Protein AF-A0A7W0YJ36-F1 (afdb_monomer_lite)

Radius of gyration: 14.84 Å; chains: 1; bounding box: 50×26×38 Å

Secondary structure (DSSP, 8-state):
--GGG---EEEEEEEE-TT-SSPEEEEEEESSSSEEEEEE-HHHHHHTTS-SEEEEEE-S--EEESGGG-EEEEEEEETTTTEEEEEEEETTEEEEEEEESS-TT-EEEEEEEE--HHHHHHHS----

Structure (mmCIF, N/CA/C/O backbone):
data_AF-A0A7W0YJ36-F1
#
_entry.id   AF-A0A7W0YJ36-F1
#
loop_
_atom_site.group_PDB
_atom_site.id
_atom_site.type_symbol
_atom_site.label_atom_id
_atom_site.label_alt_id
_atom_site.label_comp_id
_atom_site.label_asym_id
_atom_site.label_entity_id
_atom_site.label_seq_id
_atom_site.pdbx_PDB_ins_code
_atom_site.Cartn_x
_atom_site.Cartn_y
_atom_site.Cartn_z
_atom_site.occupancy
_atom_site.B_iso_or_equiv
_atom_site.auth_seq_id
_atom_site.auth_comp_id
_atom_site.auth_asym_id
_atom_site.auth_atom_id
_atom_site.pdbx_PDB_model_num
ATOM 1 N N . MET A 1 1 ? 17.251 -3.869 -17.511 1.00 43.81 1 MET A N 1
ATOM 2 C CA . MET A 1 1 ? 15.786 -3.988 -17.342 1.00 43.81 1 MET A CA 1
ATOM 3 C C . MET A 1 1 ? 15.370 -2.754 -16.562 1.00 43.81 1 MET A C 1
ATOM 5 O O . MET A 1 1 ? 16.107 -2.401 -15.654 1.00 43.81 1 MET A O 1
ATOM 9 N N . ASP A 1 2 ? 14.326 -2.032 -16.960 1.00 54.72 2 ASP A N 1
ATOM 10 C CA . ASP A 1 2 ? 13.964 -0.779 -16.287 1.00 54.72 2 ASP A CA 1
ATOM 11 C C . ASP A 1 2 ? 13.427 -1.096 -14.878 1.00 54.72 2 ASP A C 1
ATOM 13 O O . ASP A 1 2 ? 12.303 -1.569 -14.719 1.00 54.72 2 ASP A O 1
ATOM 17 N N . HIS A 1 3 ? 14.277 -0.942 -13.856 1.00 61.09 3 HIS A N 1
ATOM 18 C CA . HIS A 1 3 ? 13.966 -1.253 -12.452 1.00 61.09 3 HIS A CA 1
ATOM 19 C C . HIS A 1 3 ? 12.911 -0.307 -11.855 1.00 61.09 3 HIS A C 1
ATOM 21 O O . HIS A 1 3 ? 12.485 -0.496 -10.717 1.00 61.09 3 HIS A O 1
ATOM 27 N N . ALA A 1 4 ? 12.481 0.690 -12.633 1.00 65.25 4 ALA A N 1
ATOM 28 C CA . ALA A 1 4 ? 11.457 1.662 -12.299 1.00 65.25 4 ALA A CA 1
ATOM 29 C C . ALA A 1 4 ? 10.145 1.044 -11.786 1.00 65.25 4 ALA A C 1
ATOM 31 O O . ALA A 1 4 ? 9.497 1.645 -10.936 1.00 65.25 4 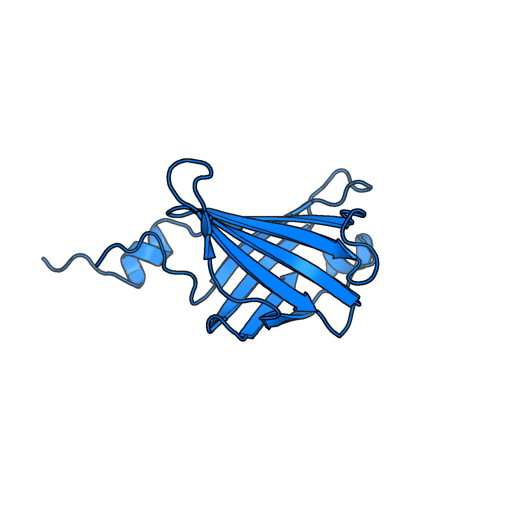ALA A O 1
ATOM 32 N N . TRP A 1 5 ? 9.778 -0.155 -12.252 1.00 74.06 5 TRP A N 1
ATOM 33 C CA . TRP A 1 5 ? 8.484 -0.800 -11.974 1.00 74.06 5 TRP A CA 1
ATOM 34 C C . TRP A 1 5 ? 8.565 -1.993 -11.014 1.00 74.06 5 TRP A C 1
ATOM 36 O O . TRP A 1 5 ? 7.679 -2.846 -10.972 1.00 74.06 5 TRP A O 1
ATOM 46 N N . ASP A 1 6 ? 9.648 -2.088 -10.246 1.00 82.94 6 ASP A N 1
ATOM 47 C CA . ASP A 1 6 ? 9.852 -3.181 -9.302 1.00 82.94 6 ASP A CA 1
ATOM 48 C C . ASP A 1 6 ? 8.995 -3.022 -8.040 1.00 82.94 6 ASP A C 1
ATOM 50 O O . ASP A 1 6 ? 9.442 -2.472 -7.036 1.00 82.94 6 ASP A O 1
ATOM 54 N N . VAL A 1 7 ? 7.763 -3.530 -8.070 1.00 87.12 7 VAL A N 1
ATOM 55 C CA . VAL A 1 7 ? 6.858 -3.494 -6.910 1.00 87.12 7 VAL A CA 1
ATOM 56 C C . VAL A 1 7 ? 7.204 -4.549 -5.848 1.00 87.12 7 VAL A C 1
ATOM 58 O O . VAL A 1 7 ? 6.970 -4.336 -4.661 1.00 87.12 7 VAL A O 1
ATOM 61 N N . LEU A 1 8 ? 7.819 -5.674 -6.229 1.00 90.00 8 LEU A N 1
ATOM 62 C CA . LEU A 1 8 ? 7.947 -6.862 -5.373 1.00 90.00 8 LEU A CA 1
ATOM 63 C C . LEU A 1 8 ? 8.918 -6.662 -4.210 1.00 90.00 8 LEU A C 1
ATOM 65 O O . LEU A 1 8 ? 10.030 -6.171 -4.407 1.00 90.00 8 LEU A O 1
ATOM 69 N N . GLY A 1 9 ? 8.538 -7.100 -3.012 1.00 88.94 9 GLY A N 1
ATOM 70 C CA . GLY A 1 9 ? 9.309 -6.994 -1.773 1.00 88.94 9 GLY A CA 1
ATOM 71 C C . GLY A 1 9 ? 8.854 -5.857 -0.854 1.00 88.94 9 GLY A C 1
ATOM 72 O O . GLY A 1 9 ? 7.772 -5.297 -1.016 1.00 88.94 9 GLY A O 1
ATOM 73 N N . GLU A 1 10 ? 9.708 -5.507 0.106 1.00 91.56 10 GLU A N 1
ATOM 74 C CA . GLU A 1 10 ? 9.401 -4.538 1.164 1.00 91.56 10 GLU A CA 1
ATOM 75 C C . GLU A 1 10 ? 9.488 -3.083 0.691 1.00 91.56 10 GLU A C 1
ATOM 77 O O . GLU A 1 10 ? 10.437 -2.710 0.001 1.00 91.56 10 GLU A O 1
ATOM 82 N N . TRP A 1 11 ? 8.537 -2.261 1.114 1.00 92.75 11 TRP A N 1
ATOM 83 C CA . TRP A 1 11 ? 8.562 -0.805 1.034 1.00 92.75 11 TRP A CA 1
ATOM 84 C C . TRP A 1 11 ? 8.311 -0.235 2.423 1.00 92.75 11 TRP A C 1
ATOM 86 O O . TRP A 1 11 ? 7.394 -0.690 3.098 1.00 92.75 11 TRP A O 1
ATOM 96 N N . GLN A 1 12 ? 9.081 0.765 2.834 1.00 92.50 12 GLN A N 1
ATOM 97 C CA . GLN A 1 12 ? 8.812 1.505 4.068 1.00 92.50 12 GLN A CA 1
ATOM 98 C C . GLN A 1 12 ? 7.663 2.469 3.812 1.00 92.50 12 GLN A C 1
ATOM 100 O O . GLN A 1 12 ? 7.672 3.121 2.771 1.00 92.50 12 GLN A O 1
ATOM 105 N N . THR A 1 13 ? 6.685 2.548 4.710 1.00 91.94 13 THR A N 1
ATOM 106 C CA . THR A 1 13 ? 5.509 3.398 4.526 1.00 91.94 13 THR A CA 1
ATOM 107 C C . THR A 1 13 ? 5.270 4.331 5.700 1.00 91.94 13 THR A C 1
ATOM 109 O O . THR A 1 13 ? 5.470 3.959 6.852 1.00 91.94 13 THR A O 1
ATOM 112 N N . GLU A 1 14 ? 4.783 5.522 5.379 1.00 92.38 14 GLU A N 1
ATOM 113 C CA . GLU A 1 14 ? 4.203 6.481 6.318 1.00 92.38 14 GLU A CA 1
ATOM 114 C C . GLU A 1 14 ? 2.713 6.588 5.982 1.00 92.38 14 GLU A C 1
ATOM 116 O O . GLU A 1 14 ? 2.366 6.890 4.837 1.00 92.38 14 GLU A O 1
ATOM 121 N N . PHE A 1 15 ? 1.847 6.244 6.935 1.00 89.69 15 PHE A N 1
ATOM 122 C CA . PHE A 1 15 ? 0.391 6.222 6.809 1.00 89.69 15 PHE A CA 1
ATOM 123 C C . PHE A 1 15 ? -0.182 7.468 7.485 1.00 89.69 15 PHE A C 1
ATOM 125 O O . PHE A 1 15 ? -0.183 7.589 8.704 1.00 89.69 15 PHE A O 1
ATOM 132 N N . GLU A 1 16 ? -0.636 8.422 6.691 1.00 89.44 16 GLU A N 1
ATOM 133 C CA . GLU A 1 16 ? -1.217 9.673 7.156 1.00 89.44 16 GLU A CA 1
ATOM 134 C C . GLU A 1 16 ? -2.718 9.481 7.399 1.00 89.44 16 GLU A C 1
ATOM 136 O O . GLU A 1 16 ? -3.458 9.080 6.488 1.00 89.44 16 GLU A O 1
ATOM 141 N N . LEU A 1 17 ? -3.164 9.789 8.620 1.00 83.44 17 LEU A N 1
ATOM 142 C CA . LEU A 1 17 ? -4.577 9.848 8.973 1.00 83.44 17 LEU A CA 1
ATOM 143 C C . LEU A 1 17 ? -5.021 11.318 9.024 1.00 83.44 17 LEU A C 1
ATOM 145 O O . LEU A 1 17 ? -4.296 12.144 9.574 1.00 83.44 17 LEU A O 1
ATOM 149 N N . PRO A 1 18 ? -6.215 11.666 8.515 1.00 75.25 18 PRO A N 1
ATOM 150 C CA . PRO A 1 18 ? -6.725 13.037 8.588 1.00 75.25 18 PRO A CA 1
ATOM 151 C C . PRO A 1 18 ? -6.893 13.570 10.020 1.00 75.25 18 PRO A C 1
ATOM 153 O O . PRO A 1 18 ? -6.851 14.779 10.233 1.00 75.25 18 PRO A O 1
ATOM 156 N N . GLU A 1 19 ? -7.113 12.679 10.990 1.00 70.50 19 GLU A N 1
ATOM 157 C CA . GLU A 1 19 ? -7.430 13.031 12.379 1.00 70.50 19 GLU A CA 1
ATOM 158 C C . GLU A 1 19 ? -6.206 13.081 13.313 1.00 70.50 19 GLU A C 1
ATOM 160 O O . GLU A 1 19 ? -6.335 13.552 14.444 1.00 70.50 19 GLU A O 1
ATOM 165 N N . THR A 1 20 ? -5.027 12.618 12.875 1.00 74.44 20 THR A N 1
ATOM 166 C CA . THR A 1 20 ? -3.802 12.592 13.697 1.00 74.44 20 THR A CA 1
ATOM 167 C C . THR A 1 20 ? -2.747 13.553 13.156 1.00 74.44 20 THR A C 1
ATOM 169 O O . THR A 1 20 ? -2.613 13.737 11.950 1.00 74.44 20 THR A O 1
ATOM 172 N N . GLU A 1 21 ? -1.982 14.185 14.053 1.00 75.62 21 GLU A N 1
ATOM 173 C CA . GLU A 1 21 ? -0.885 15.081 13.647 1.00 75.62 21 GLU A CA 1
ATOM 174 C C . GLU A 1 21 ? 0.335 14.304 13.125 1.00 75.62 21 GLU A C 1
ATOM 176 O O . GLU A 1 21 ? 1.025 14.786 12.227 1.00 75.62 21 GLU A O 1
ATOM 181 N N . ASP A 1 22 ? 0.568 13.096 13.648 1.00 86.75 22 ASP A N 1
ATOM 182 C CA . ASP A 1 22 ? 1.698 12.244 13.278 1.00 86.75 22 ASP A CA 1
ATOM 183 C C . ASP A 1 22 ? 1.252 11.073 12.377 1.00 86.75 22 ASP A C 1
ATOM 185 O O . ASP A 1 22 ? 0.193 10.476 12.625 1.00 86.75 22 ASP A O 1
ATOM 189 N N . PRO A 1 23 ? 2.041 10.717 11.343 1.00 90.06 23 PRO A N 1
ATOM 190 C CA . PRO A 1 23 ? 1.790 9.536 10.528 1.00 90.06 23 PRO A CA 1
ATOM 191 C C . PRO A 1 23 ? 2.123 8.252 11.296 1.00 90.06 23 PRO A C 1
ATOM 193 O O . PRO A 1 23 ? 3.051 8.211 12.102 1.00 90.06 23 PRO A O 1
ATOM 196 N N . VAL A 1 24 ? 1.404 7.177 10.980 1.00 92.44 24 VAL A N 1
ATOM 197 C CA . VAL A 1 24 ? 1.699 5.825 11.460 1.00 92.44 24 VAL A CA 1
ATOM 198 C C . VAL A 1 24 ? 2.739 5.190 10.544 1.00 92.44 24 VAL A C 1
ATOM 200 O O . VAL A 1 24 ? 2.524 5.018 9.342 1.00 92.44 24 VAL A O 1
ATOM 203 N N . HIS A 1 25 ? 3.878 4.817 11.101 1.00 94.81 25 HIS A N 1
ATOM 204 C CA . HIS A 1 25 ? 4.976 4.207 10.373 1.00 94.81 25 HIS A CA 1
ATOM 205 C C . HIS A 1 25 ? 4.735 2.718 10.171 1.00 94.81 25 HIS A C 1
ATOM 207 O O . HIS A 1 25 ? 4.070 2.036 10.951 1.00 94.81 25 HIS A O 1
ATOM 213 N N . GLY A 1 26 ? 5.326 2.181 9.115 1.00 94.50 26 GLY A N 1
ATOM 214 C CA . GLY A 1 26 ? 5.257 0.762 8.847 1.00 94.50 26 GLY A CA 1
ATOM 215 C C . GLY A 1 26 ? 5.958 0.375 7.567 1.00 94.50 26 GLY A C 1
ATOM 216 O O . GLY A 1 26 ? 6.874 1.035 7.076 1.00 94.50 26 GLY A O 1
ATOM 217 N N . LYS A 1 27 ? 5.487 -0.720 6.992 1.00 94.62 27 LYS A N 1
ATOM 218 C CA . LYS A 1 27 ? 5.927 -1.224 5.705 1.00 94.62 27 LYS A CA 1
ATOM 219 C C . LYS A 1 27 ? 4.802 -1.916 4.957 1.00 94.62 27 LYS A C 1
ATOM 221 O O . LYS A 1 27 ? 3.906 -2.494 5.558 1.00 94.62 27 LYS A O 1
ATOM 226 N N . VAL A 1 28 ? 4.893 -1.922 3.635 1.00 94.56 28 VAL A N 1
ATOM 227 C CA . VAL A 1 28 ? 4.083 -2.788 2.777 1.00 94.56 28 VAL A CA 1
ATOM 228 C C . VAL A 1 28 ? 4.988 -3.803 2.089 1.00 94.56 28 VAL A C 1
ATOM 230 O O . VAL A 1 28 ? 6.039 -3.468 1.540 1.00 94.56 28 VAL A O 1
ATOM 233 N N . MET A 1 29 ? 4.604 -5.071 2.152 1.00 94.75 29 MET A N 1
ATOM 234 C CA . MET A 1 29 ? 5.327 -6.186 1.556 1.00 94.75 29 MET A CA 1
ATOM 235 C C . MET A 1 29 ? 4.517 -6.752 0.398 1.00 94.75 29 MET A C 1
ATOM 237 O O . MET A 1 29 ? 3.496 -7.390 0.627 1.00 94.75 29 MET A O 1
ATOM 241 N N . PHE A 1 30 ? 4.998 -6.592 -0.833 1.00 94.00 30 PHE A N 1
ATOM 242 C CA . PHE A 1 30 ? 4.397 -7.236 -2.003 1.00 94.00 30 PHE A CA 1
ATOM 243 C C . PHE A 1 30 ? 5.058 -8.590 -2.248 1.00 94.00 30 PHE A C 1
ATOM 245 O O . PHE A 1 30 ? 6.211 -8.651 -2.683 1.00 94.00 30 PHE A O 1
ATOM 252 N N . ARG A 1 31 ? 4.338 -9.685 -1.994 1.00 91.88 31 ARG A N 1
ATOM 253 C CA . ARG A 1 31 ? 4.803 -11.041 -2.342 1.00 91.88 31 ARG A CA 1
ATOM 254 C C . ARG A 1 31 ? 4.614 -11.311 -3.830 1.00 91.88 31 ARG A C 1
ATOM 256 O O . ARG A 1 31 ? 5.425 -11.986 -4.458 1.00 91.88 31 ARG A O 1
ATOM 263 N N . SER A 1 32 ? 3.551 -10.747 -4.391 1.00 90.12 32 SER A N 1
ATOM 264 C CA . SER A 1 32 ? 3.237 -10.745 -5.815 1.00 90.12 32 SER A CA 1
ATOM 265 C C . SER A 1 32 ? 2.440 -9.483 -6.159 1.00 90.12 32 SER A C 1
ATOM 267 O O . SER A 1 32 ? 2.132 -8.676 -5.287 1.00 90.12 32 SER A O 1
ATOM 269 N N . TRP A 1 33 ? 2.060 -9.318 -7.426 1.00 86.00 33 TRP A N 1
ATOM 270 C CA . TRP A 1 33 ? 1.096 -8.282 -7.816 1.00 86.00 33 TRP A CA 1
ATOM 271 C C . TRP A 1 33 ? -0.311 -8.534 -7.258 1.00 86.00 33 TRP A C 1
ATOM 273 O O . TRP A 1 33 ? -1.122 -7.619 -7.234 1.00 86.00 33 TRP A O 1
ATOM 283 N N . THR A 1 34 ? -0.617 -9.768 -6.844 1.00 88.81 34 THR A N 1
ATOM 284 C CA . THR A 1 34 ? -1.939 -10.172 -6.341 1.00 88.81 34 THR A CA 1
ATOM 285 C C . THR A 1 34 ? -2.037 -10.242 -4.824 1.00 88.81 34 THR A C 1
ATOM 287 O O . THR A 1 34 ? -3.148 -10.301 -4.317 1.00 88.81 34 THR A O 1
ATOM 290 N N . ASP A 1 35 ? -0.902 -10.267 -4.128 1.00 91.50 35 ASP A N 1
ATOM 291 C CA . ASP A 1 35 ? -0.809 -10.528 -2.690 1.00 91.50 35 ASP A CA 1
ATOM 292 C C . ASP A 1 35 ? 0.230 -9.595 -2.071 1.00 91.50 35 ASP A C 1
ATOM 294 O O . ASP A 1 35 ? 1.419 -9.619 -2.433 1.00 91.50 35 ASP A O 1
ATOM 298 N N . ALA A 1 36 ? -0.248 -8.785 -1.136 1.00 95.44 36 ALA A N 1
ATOM 299 C CA . ALA A 1 36 ? 0.562 -7.911 -0.322 1.00 95.44 36 ALA A CA 1
ATOM 300 C C . ALA A 1 36 ? 0.097 -7.924 1.138 1.00 95.44 36 ALA A C 1
ATOM 302 O O . ALA A 1 36 ? -0.979 -8.400 1.485 1.00 95.44 36 ALA A O 1
ATOM 303 N N . GLU A 1 37 ? 0.926 -7.383 2.016 1.00 96.19 37 GLU A N 1
ATOM 304 C CA . GLU A 1 37 ? 0.568 -7.170 3.412 1.00 96.19 37 GLU A CA 1
ATOM 305 C C . GLU A 1 37 ? 1.079 -5.807 3.859 1.00 96.19 37 GLU A C 1
ATOM 307 O O . GLU A 1 37 ? 2.259 -5.494 3.680 1.00 96.19 37 GLU A O 1
ATOM 312 N N . LEU A 1 38 ? 0.193 -5.007 4.442 1.00 95.50 38 LEU A N 1
ATOM 313 C CA . LEU A 1 38 ? 0.548 -3.789 5.154 1.00 95.50 38 LEU A CA 1
ATOM 314 C C . LEU A 1 38 ? 0.818 -4.147 6.619 1.00 95.50 38 LEU A C 1
ATOM 316 O O . LEU A 1 38 ? -0.013 -4.769 7.273 1.00 95.50 38 LEU A O 1
ATOM 320 N N . GLN A 1 39 ? 1.981 -3.755 7.124 1.00 96.25 39 GLN A N 1
ATOM 321 C CA . GLN A 1 39 ? 2.409 -3.958 8.503 1.00 96.25 39 GLN A CA 1
ATOM 322 C C . GLN A 1 39 ? 2.779 -2.607 9.103 1.00 96.25 39 GLN A C 1
ATOM 324 O O . GLN A 1 39 ? 3.779 -2.012 8.710 1.00 96.25 39 GLN A O 1
ATOM 329 N N . LEU A 1 40 ? 1.978 -2.126 10.039 1.00 95.00 40 LEU A N 1
ATOM 330 C CA . LEU A 1 40 ? 2.177 -0.866 10.744 1.00 95.00 40 LEU A CA 1
ATOM 331 C C . LEU A 1 40 ? 2.838 -1.115 12.101 1.00 95.00 40 LEU A C 1
ATOM 333 O O . LEU A 1 40 ? 2.764 -2.224 12.643 1.00 95.00 40 LEU A O 1
ATOM 337 N N . ASP A 1 41 ? 3.474 -0.087 12.660 1.00 95.62 41 ASP A N 1
ATOM 338 C CA . ASP A 1 41 ? 3.957 -0.142 14.033 1.00 95.62 41 ASP A CA 1
ATOM 339 C C . ASP A 1 41 ? 2.776 -0.451 14.974 1.00 95.62 41 ASP A C 1
ATOM 341 O O . ASP A 1 41 ? 1.766 0.256 14.947 1.00 95.62 41 ASP A O 1
ATOM 345 N N . PRO A 1 42 ? 2.848 -1.516 15.796 1.00 94.94 42 PRO A N 1
ATOM 346 C CA . PRO A 1 42 ? 1.714 -1.929 16.615 1.00 94.94 42 PRO A CA 1
ATOM 347 C C . PRO A 1 42 ? 1.270 -0.897 17.652 1.00 94.94 42 PRO A C 1
ATOM 349 O O . PRO A 1 42 ? 0.098 -0.890 18.023 1.00 94.94 42 PRO A O 1
ATOM 352 N N . VAL A 1 43 ? 2.186 -0.062 18.151 1.00 94.69 43 VAL A N 1
ATOM 353 C CA . VAL A 1 43 ? 1.871 0.957 19.156 1.00 94.69 43 VAL A CA 1
ATOM 354 C C . VAL A 1 43 ? 1.190 2.139 18.483 1.00 94.69 43 VAL A C 1
ATOM 356 O O . VAL A 1 43 ? 0.119 2.548 18.927 1.00 94.69 43 VAL A O 1
ATOM 359 N N . GLU A 1 44 ? 1.766 2.645 17.394 1.00 94.00 44 GLU A N 1
ATOM 360 C CA . GLU A 1 44 ? 1.190 3.760 16.635 1.00 94.00 44 GLU A CA 1
ATOM 361 C C . GLU A 1 44 ? -0.172 3.383 16.031 1.00 94.00 44 GLU A C 1
ATOM 363 O O . GLU A 1 44 ? -1.135 4.136 16.166 1.00 94.00 44 GLU A O 1
ATOM 368 N N . ALA A 1 45 ? -0.302 2.175 15.471 1.00 92.19 45 ALA A N 1
ATOM 369 C CA . ALA A 1 45 ? -1.567 1.663 14.946 1.00 92.19 45 ALA A CA 1
ATOM 370 C C . ALA A 1 45 ? -2.646 1.547 16.038 1.00 92.19 45 ALA A C 1
ATOM 372 O O . ALA A 1 45 ? -3.792 1.936 15.818 1.00 92.19 45 ALA A O 1
ATOM 373 N N . ALA A 1 46 ? -2.285 1.074 17.238 1.00 92.56 46 ALA A N 1
ATOM 374 C CA . ALA A 1 46 ? -3.217 0.990 18.361 1.00 92.56 46 ALA A CA 1
ATOM 375 C C . ALA A 1 46 ? -3.673 2.374 18.855 1.00 92.56 46 ALA A C 1
ATOM 377 O O . ALA A 1 46 ? -4.844 2.532 19.199 1.00 92.56 46 ALA A O 1
ATOM 378 N N . ILE A 1 47 ? -2.780 3.371 18.871 1.00 91.31 47 ILE A N 1
ATOM 379 C CA . ILE A 1 47 ? -3.119 4.767 19.201 1.00 91.31 47 ILE A CA 1
ATOM 380 C C . ILE A 1 47 ? -4.079 5.346 18.157 1.00 91.31 47 ILE A C 1
ATOM 382 O O . ILE A 1 47 ? -5.060 5.990 18.521 1.00 91.31 47 ILE A O 1
ATOM 386 N N . ALA A 1 48 ? -3.821 5.071 16.879 1.00 89.19 48 ALA A N 1
ATOM 387 C CA . ALA A 1 48 ? -4.653 5.485 15.755 1.00 89.19 48 ALA A CA 1
ATOM 388 C C . ALA A 1 48 ? -5.953 4.666 15.602 1.00 89.19 48 ALA A C 1
ATOM 390 O O . ALA A 1 48 ? -6.781 4.982 14.753 1.00 89.19 48 ALA A O 1
ATOM 391 N N . GLY A 1 49 ? -6.153 3.613 16.404 1.00 90.50 49 GLY A N 1
ATOM 392 C CA . GLY A 1 49 ? -7.358 2.781 16.363 1.00 90.50 49 GLY A CA 1
ATOM 393 C C . GLY A 1 49 ? -7.479 1.880 15.127 1.00 90.50 49 GLY A C 1
ATOM 394 O O . GLY A 1 49 ? -8.580 1.430 14.817 1.00 90.50 49 GLY A O 1
ATOM 395 N N . ILE A 1 50 ? -6.373 1.594 14.436 1.00 91.81 50 ILE A N 1
ATOM 396 C CA . ILE A 1 50 ? -6.331 0.777 13.214 1.00 91.81 50 ILE A CA 1
ATOM 397 C C . ILE A 1 50 ? -5.555 -0.534 13.437 1.00 91.81 50 ILE A C 1
ATOM 399 O O . ILE A 1 50 ? -4.710 -0.622 14.331 1.00 91.81 50 ILE A O 1
ATOM 403 N N . PRO A 1 51 ? -5.817 -1.595 12.651 1.00 94.38 51 PRO A N 1
ATOM 404 C CA . PRO A 1 51 ? -5.058 -2.838 12.759 1.00 94.38 51 PRO A CA 1
ATOM 405 C C . PRO A 1 51 ? -3.601 -2.668 12.319 1.00 94.38 51 PRO A C 1
ATOM 407 O O . PRO A 1 51 ? -3.301 -2.030 11.313 1.00 94.38 51 PRO A O 1
ATOM 410 N N . SER A 1 52 ? -2.687 -3.316 13.043 1.00 95.44 52 SER A N 1
ATOM 411 C CA . SER A 1 52 ? -1.250 -3.266 12.754 1.00 95.44 52 SER A CA 1
ATOM 412 C C . SER A 1 52 ? -0.800 -4.206 11.630 1.00 95.44 52 SER A C 1
ATOM 414 O O . SER A 1 52 ? 0.326 -4.101 11.156 1.00 95.44 52 SER A O 1
ATOM 416 N N . SER A 1 53 ? -1.645 -5.147 11.204 1.00 96.44 53 SER A N 1
ATOM 417 C CA . SER A 1 53 ? -1.400 -6.015 10.047 1.00 96.44 53 SER A CA 1
ATOM 418 C C . SER A 1 53 ? -2.683 -6.130 9.237 1.00 96.44 53 SER A C 1
ATOM 420 O O . SER A 1 53 ? -3.742 -6.450 9.782 1.00 96.44 53 SER A O 1
ATOM 422 N N . VAL A 1 54 ? -2.576 -5.838 7.943 1.00 96.06 54 VAL A N 1
ATOM 423 C CA . VAL A 1 54 ? -3.691 -5.839 7.001 1.00 96.06 54 VAL A CA 1
ATOM 424 C C . VAL A 1 54 ? -3.277 -6.629 5.757 1.00 96.06 54 VAL A C 1
ATOM 426 O O . VAL A 1 54 ? -2.418 -6.164 4.998 1.00 96.06 54 VAL A O 1
ATOM 429 N N . PRO A 1 55 ? -3.839 -7.832 5.537 1.00 96.19 55 PRO A N 1
ATOM 430 C CA . PRO A 1 55 ? -3.636 -8.564 4.294 1.00 96.19 55 PRO A CA 1
ATOM 431 C C . PRO A 1 55 ? -4.348 -7.850 3.139 1.00 96.19 55 PRO A C 1
ATOM 433 O O . PRO A 1 55 ? -5.455 -7.338 3.304 1.00 96.19 55 PRO A O 1
ATOM 436 N N . LEU A 1 56 ? -3.702 -7.826 1.974 1.00 96.19 56 LEU A N 1
ATOM 437 C CA . LEU A 1 56 ? -4.148 -7.109 0.785 1.00 96.19 56 LEU A CA 1
ATOM 438 C C . LEU A 1 56 ? -4.188 -8.045 -0.423 1.00 96.19 56 LEU A C 1
ATOM 440 O O . LEU A 1 56 ? -3.194 -8.695 -0.756 1.00 96.19 56 LEU A O 1
ATOM 444 N N . GLU A 1 57 ? -5.314 -8.047 -1.128 1.00 95.88 57 GLU A N 1
ATOM 445 C CA . GLU A 1 57 ? -5.538 -8.857 -2.326 1.00 95.88 57 GLU A CA 1
ATOM 446 C C . GLU A 1 57 ? -5.848 -7.964 -3.524 1.00 95.88 57 GLU A C 1
ATOM 448 O O . GLU A 1 57 ? -6.610 -7.011 -3.414 1.00 95.88 57 GLU A O 1
ATOM 453 N N . ARG A 1 58 ? -5.286 -8.244 -4.701 1.00 95.62 58 ARG A N 1
ATOM 454 C CA . ARG A 1 58 ? -5.578 -7.425 -5.889 1.00 95.62 58 ARG A CA 1
ATOM 455 C C . ARG A 1 58 ? -7.028 -7.588 -6.342 1.00 95.62 58 ARG A C 1
ATOM 457 O O . ARG A 1 58 ? -7.449 -8.690 -6.680 1.00 95.62 58 ARG A O 1
ATOM 464 N N . ALA A 1 59 ? -7.729 -6.464 -6.444 1.00 94.69 59 ALA A N 1
ATOM 465 C CA . ALA A 1 59 ? -9.127 -6.383 -6.854 1.00 94.69 59 ALA A CA 1
ATOM 466 C C . ALA A 1 59 ? -9.315 -5.895 -8.302 1.00 94.69 59 ALA A C 1
ATOM 468 O O . ALA A 1 59 ? -10.379 -6.103 -8.878 1.00 94.69 59 ALA A O 1
ATOM 469 N N . SER A 1 60 ? -8.292 -5.290 -8.922 1.00 94.56 60 SER A N 1
ATOM 470 C CA . SER A 1 60 ? -8.364 -4.806 -10.309 1.00 94.56 60 SER A CA 1
ATOM 471 C C . SER A 1 60 ? -7.234 -5.323 -11.202 1.00 94.56 60 SER A C 1
ATOM 473 O O . SER A 1 60 ? -6.205 -5.839 -10.755 1.00 94.56 60 SER A O 1
ATOM 475 N N . GLU A 1 61 ? -7.387 -5.143 -12.510 1.00 93.81 61 GLU A N 1
ATOM 476 C CA . GLU A 1 61 ? -6.252 -5.189 -13.428 1.00 93.81 61 GLU A CA 1
ATOM 477 C C . GLU A 1 61 ? -5.253 -4.053 -13.144 1.00 93.81 61 GLU A C 1
ATOM 479 O O . GLU A 1 61 ? -5.574 -3.066 -12.478 1.00 93.81 61 GLU A O 1
ATOM 484 N N . VAL A 1 62 ? -4.007 -4.245 -13.588 1.00 92.06 62 VAL A N 1
ATOM 485 C CA . VAL A 1 62 ? -2.961 -3.220 -13.509 1.00 92.06 62 VAL A CA 1
ATOM 486 C C . VAL A 1 62 ? -2.989 -2.444 -14.816 1.00 92.06 62 VAL A C 1
ATOM 488 O O . VAL A 1 62 ? -2.813 -3.033 -15.883 1.00 92.06 62 VAL A O 1
ATOM 491 N N . HIS A 1 63 ? -3.180 -1.133 -14.735 1.00 91.94 63 HIS A N 1
ATOM 492 C CA . HIS A 1 63 ? -3.277 -0.266 -15.904 1.00 91.94 63 HIS A CA 1
ATOM 493 C C . HIS A 1 63 ? -2.173 0.787 -15.892 1.00 91.94 63 HIS A C 1
ATOM 495 O O . HIS A 1 63 ? -1.806 1.310 -14.842 1.00 91.94 63 HIS A O 1
ATOM 501 N N . LEU A 1 64 ? -1.649 1.101 -17.077 1.00 90.31 64 LEU A N 1
ATOM 502 C CA . LEU A 1 64 ? -0.763 2.241 -17.281 1.00 90.31 64 LEU A CA 1
ATOM 503 C C . LEU A 1 64 ? -1.616 3.482 -17.546 1.00 90.31 64 LEU A C 1
ATOM 505 O O . LEU A 1 64 ? -2.448 3.469 -18.453 1.00 90.31 64 LEU A O 1
ATOM 509 N N . THR A 1 65 ? -1.389 4.545 -16.786 1.00 88.00 65 THR A N 1
ATOM 510 C CA . THR A 1 65 ? -2.087 5.824 -16.936 1.00 88.00 65 THR A CA 1
ATOM 511 C C . THR A 1 65 ? -1.164 6.899 -17.484 1.00 88.00 65 THR A C 1
ATOM 513 O O . THR A 1 65 ? 0.054 6.739 -17.510 1.00 88.00 65 THR A O 1
ATOM 516 N N . ASP A 1 66 ? -1.740 7.999 -17.958 1.00 84.56 66 ASP A N 1
ATOM 517 C CA . ASP A 1 66 ? -1.021 9.157 -18.495 1.00 84.56 66 ASP A CA 1
ATOM 518 C C . ASP A 1 66 ? -0.571 10.154 -17.407 1.00 84.56 66 ASP A C 1
ATOM 520 O O . ASP A 1 66 ? 0.106 11.145 -17.697 1.00 84.56 66 ASP A O 1
ATOM 524 N N . ALA A 1 67 ? -0.877 9.873 -16.137 1.00 75.44 67 ALA A N 1
ATOM 525 C CA . ALA A 1 67 ? -0.521 10.716 -15.006 1.00 75.44 67 ALA A CA 1
ATOM 526 C C . ALA A 1 67 ? 1.002 10.803 -14.800 1.00 75.44 67 ALA A C 1
ATOM 528 O O . ALA A 1 67 ? 1.701 9.795 -14.675 1.00 75.44 67 ALA A O 1
ATOM 529 N N . GLY A 1 68 ? 1.532 12.029 -14.711 1.00 64.19 68 GLY A N 1
ATOM 530 C CA . GLY A 1 68 ? 2.917 12.280 -14.288 1.00 64.19 68 GLY A CA 1
ATOM 531 C C .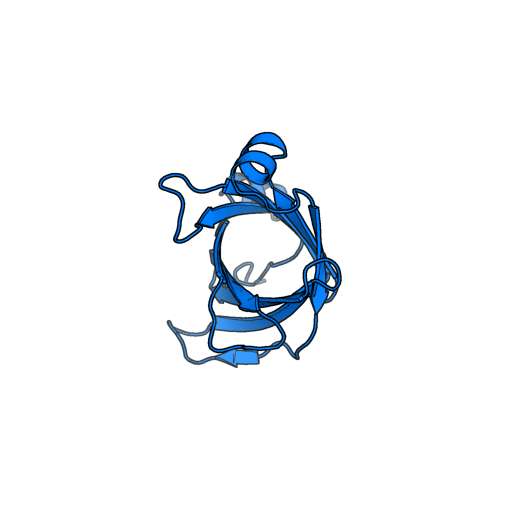 GLY A 1 68 ? 4.000 11.650 -15.175 1.00 64.19 68 GLY A C 1
ATOM 532 O O . GLY A 1 68 ? 5.093 11.388 -14.685 1.00 64.19 68 GLY A O 1
ATOM 533 N N . GLY A 1 69 ? 3.712 11.397 -16.459 1.00 74.88 69 GLY A N 1
ATOM 534 C CA . GLY A 1 69 ? 4.659 10.775 -17.396 1.00 74.88 69 GLY A CA 1
ATOM 535 C C . GLY A 1 69 ? 4.544 9.251 -17.517 1.00 74.88 69 GLY A C 1
ATOM 536 O O . GLY A 1 69 ? 5.411 8.637 -18.136 1.00 74.88 69 GLY A O 1
ATOM 537 N N . GLY A 1 70 ? 3.483 8.657 -16.967 1.00 85.25 70 GLY A N 1
ATOM 538 C CA . GLY A 1 70 ? 3.254 7.216 -16.961 1.00 85.25 70 GLY A CA 1
ATOM 539 C C . GLY A 1 70 ? 3.258 6.689 -15.534 1.00 85.25 70 GLY A C 1
ATOM 540 O O . GLY A 1 70 ? 4.315 6.677 -14.906 1.00 85.25 70 GLY A O 1
ATOM 541 N N . ALA A 1 71 ? 2.106 6.250 -15.027 1.00 91.31 71 ALA A N 1
ATOM 542 C CA . ALA A 1 71 ? 1.982 5.608 -13.717 1.00 91.31 71 ALA A CA 1
ATOM 543 C C . ALA A 1 71 ? 1.315 4.240 -13.865 1.00 91.31 71 ALA A C 1
ATOM 545 O O . ALA A 1 71 ? 0.425 4.079 -14.696 1.00 91.31 71 ALA A O 1
ATOM 546 N N . LEU A 1 72 ? 1.713 3.258 -13.059 1.00 92.00 72 LEU A N 1
ATOM 547 C CA . LEU A 1 72 ? 0.937 2.025 -12.927 1.00 92.00 72 LEU A CA 1
ATOM 548 C C . LEU A 1 72 ? -0.080 2.206 -11.808 1.00 92.00 72 LEU A C 1
ATOM 550 O O . LEU A 1 72 ? 0.288 2.608 -10.705 1.00 92.00 72 LEU A O 1
ATOM 554 N N . GLN A 1 73 ? -1.340 1.893 -12.090 1.00 93.94 73 GLN A N 1
ATOM 555 C CA . GLN A 1 73 ? -2.427 1.957 -11.123 1.00 93.94 73 GLN A CA 1
ATOM 556 C C . GLN A 1 73 ? -3.173 0.630 -11.044 1.00 93.94 73 GLN A C 1
ATOM 558 O O . GLN A 1 73 ? -3.425 -0.020 -12.061 1.00 93.94 73 GLN A O 1
ATOM 563 N N . TRP A 1 74 ? -3.492 0.221 -9.820 1.00 95.25 74 TRP A N 1
ATOM 564 C CA . TRP A 1 74 ? -4.342 -0.928 -9.526 1.00 95.25 74 TRP A CA 1
ATOM 565 C C . TRP A 1 74 ? -4.970 -0.781 -8.141 1.00 95.25 74 TRP A C 1
ATOM 567 O O . TRP A 1 74 ? -4.533 0.033 -7.330 1.00 95.25 74 TRP A O 1
ATOM 577 N N . VAL A 1 75 ? -5.981 -1.596 -7.865 1.00 95.56 75 VAL A N 1
ATOM 578 C CA . VAL A 1 75 ? -6.694 -1.629 -6.590 1.00 95.56 75 VAL A CA 1
ATOM 579 C C . VAL A 1 75 ? -6.341 -2.904 -5.835 1.00 95.56 75 VAL A C 1
ATOM 581 O O . VAL A 1 75 ? -6.306 -4.002 -6.405 1.00 95.56 75 VAL A O 1
ATOM 584 N N . LEU A 1 76 ? -6.076 -2.750 -4.543 1.00 96.25 76 LEU A N 1
ATOM 585 C CA . LEU A 1 76 ? -5.989 -3.824 -3.562 1.00 96.25 76 LEU A CA 1
ATOM 586 C C . LEU A 1 76 ? -7.196 -3.727 -2.626 1.00 96.25 76 LEU A C 1
ATOM 588 O O . 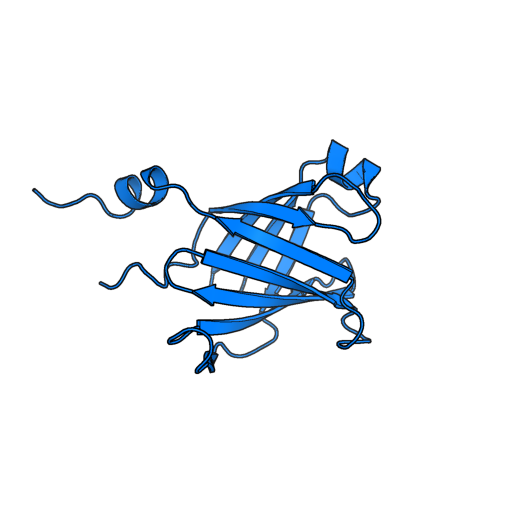LEU A 1 76 ? -7.613 -2.634 -2.274 1.00 96.25 76 LEU A O 1
ATOM 592 N N . HIS A 1 77 ? -7.731 -4.853 -2.188 1.00 96.56 77 HIS A N 1
ATOM 593 C CA . HIS A 1 77 ? -8.807 -4.937 -1.216 1.00 96.56 77 HIS A CA 1
ATOM 594 C C . HIS A 1 77 ? -8.285 -5.573 0.072 1.00 96.56 77 HIS A C 1
ATOM 596 O O . HIS A 1 77 ? -7.496 -6.521 0.024 1.00 96.56 77 HIS A O 1
ATOM 602 N N . ALA A 1 78 ? -8.728 -5.050 1.213 1.00 96.06 78 ALA A N 1
ATOM 603 C CA . ALA A 1 78 ? -8.426 -5.557 2.543 1.00 96.06 78 ALA A CA 1
ATOM 604 C C . ALA A 1 78 ? -9.695 -6.141 3.192 1.00 96.06 78 ALA A C 1
ATOM 606 O O . ALA A 1 78 ? -10.438 -5.412 3.859 1.00 96.06 78 ALA A O 1
ATOM 607 N N . PRO A 1 79 ? -9.950 -7.457 3.070 1.00 90.12 79 PRO A N 1
ATOM 608 C CA . PRO A 1 79 ? -11.190 -8.062 3.560 1.00 90.12 79 PRO A CA 1
ATOM 609 C C . PRO A 1 79 ? -11.420 -7.899 5.069 1.00 90.12 79 PRO A C 1
ATOM 611 O O . PRO A 1 79 ? -12.556 -7.912 5.529 1.00 90.12 79 PRO A O 1
ATOM 614 N N . SER A 1 80 ? -10.349 -7.763 5.858 1.00 92.06 80 SER A N 1
ATOM 615 C CA . SER A 1 80 ? -10.430 -7.630 7.318 1.00 92.06 80 SER A CA 1
ATOM 616 C C . SER A 1 80 ? -10.948 -6.274 7.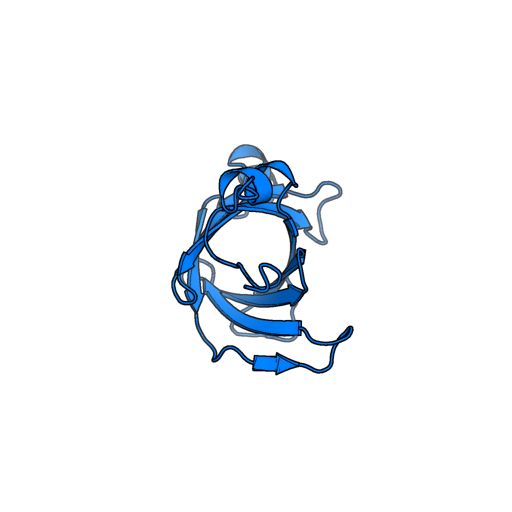795 1.00 92.06 80 SER A C 1
ATOM 618 O O . SER A 1 80 ? -11.390 -6.173 8.936 1.00 92.06 80 SER A O 1
ATOM 620 N N . THR A 1 81 ? -10.851 -5.240 6.961 1.00 92.88 81 THR A N 1
ATOM 621 C CA . THR A 1 81 ? -11.176 -3.852 7.323 1.00 92.88 81 THR A CA 1
ATOM 622 C C . THR A 1 81 ? -12.170 -3.201 6.374 1.00 92.88 81 THR A C 1
ATOM 624 O O . THR A 1 81 ? -12.540 -2.059 6.609 1.00 92.88 81 THR A O 1
ATOM 627 N N . ASN A 1 82 ? -12.594 -3.913 5.324 1.00 93.88 82 ASN A N 1
ATOM 628 C CA . ASN A 1 82 ? -13.406 -3.372 4.235 1.00 93.88 82 ASN A CA 1
ATOM 629 C C . ASN A 1 82 ? -12.748 -2.160 3.557 1.00 93.88 82 ASN A C 1
ATOM 631 O O . ASN A 1 82 ? -13.415 -1.194 3.208 1.00 93.88 82 ASN A O 1
ATOM 635 N N . TRP A 1 83 ? -11.419 -2.178 3.412 1.00 95.38 83 TRP A N 1
ATOM 636 C CA . TRP A 1 83 ? -10.707 -1.085 2.747 1.00 95.38 83 TRP A CA 1
ATOM 637 C C . TRP A 1 83 ? -10.444 -1.401 1.282 1.00 95.38 83 TRP A C 1
ATOM 639 O O . TRP A 1 83 ? -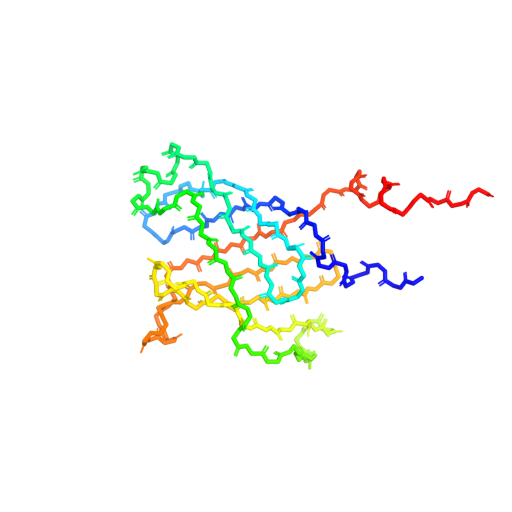10.023 -2.510 0.939 1.00 95.38 83 TRP A O 1
ATOM 649 N N . SER A 1 84 ? -10.582 -0.382 0.442 1.00 96.38 84 SER A N 1
ATOM 650 C CA . SER A 1 84 ? -10.104 -0.366 -0.936 1.00 96.38 84 SER A CA 1
ATOM 651 C C . SER A 1 84 ? -8.874 0.534 -1.028 1.00 96.38 84 SER A C 1
ATOM 653 O O . SER A 1 84 ? -8.904 1.697 -0.641 1.00 96.38 84 SER A O 1
ATOM 655 N N . LEU A 1 85 ? -7.748 -0.009 -1.485 1.00 95.56 85 LEU A N 1
ATOM 656 C CA . LEU A 1 85 ? -6.477 0.697 -1.588 1.00 95.56 85 LEU A CA 1
ATOM 657 C C . LEU A 1 85 ? -6.114 0.884 -3.059 1.00 95.56 85 LEU A C 1
ATOM 659 O O . LEU A 1 85 ? -5.669 -0.058 -3.720 1.00 95.56 85 LEU A O 1
ATOM 663 N N . GLN A 1 86 ? -6.222 2.110 -3.562 1.00 95.31 86 GLN A N 1
ATOM 664 C CA . GLN A 1 86 ? -5.684 2.464 -4.869 1.00 95.31 86 GLN A CA 1
ATOM 665 C C . GLN A 1 86 ? -4.164 2.619 -4.770 1.00 95.31 86 GLN A C 1
ATOM 667 O O . GLN A 1 86 ? -3.646 3.602 -4.233 1.00 95.31 86 GLN A O 1
ATOM 672 N N . ALA A 1 87 ? -3.436 1.659 -5.329 1.00 94.81 87 ALA A N 1
ATOM 673 C CA . ALA A 1 87 ? -1.994 1.714 -5.470 1.00 94.81 87 ALA A CA 1
ATOM 674 C C . ALA A 1 87 ? -1.624 2.464 -6.753 1.00 94.81 87 ALA A C 1
ATOM 676 O O . ALA A 1 87 ? -2.038 2.092 -7.848 1.00 94.81 87 ALA A O 1
ATOM 677 N N . THR A 1 88 ? -0.834 3.526 -6.615 1.00 93.50 88 THR A N 1
ATOM 678 C CA . THR A 1 88 ? -0.286 4.302 -7.731 1.00 93.50 88 THR A CA 1
ATOM 679 C C . THR A 1 88 ? 1.229 4.305 -7.649 1.00 93.50 88 THR A C 1
ATOM 681 O O . THR A 1 88 ? 1.815 4.828 -6.700 1.00 93.50 88 THR A O 1
ATOM 684 N N . MET A 1 89 ? 1.866 3.710 -8.648 1.00 91.38 89 MET A N 1
ATOM 685 C CA . MET A 1 89 ? 3.310 3.589 -8.735 1.00 91.38 89 MET A CA 1
ATOM 686 C C . MET A 1 89 ? 3.851 4.504 -9.828 1.00 91.38 89 MET A C 1
ATOM 688 O O . MET A 1 89 ? 3.367 4.496 -10.957 1.00 91.38 89 MET A O 1
ATOM 692 N N . TRP A 1 90 ? 4.900 5.239 -9.489 1.00 88.19 90 TRP A N 1
ATOM 693 C CA . TRP A 1 90 ? 5.824 5.876 -10.423 1.00 88.19 90 TRP A CA 1
ATOM 694 C C . TRP A 1 90 ? 7.204 5.233 -10.259 1.00 88.19 90 TRP A C 1
ATOM 696 O O . TRP A 1 90 ? 7.450 4.564 -9.249 1.00 88.19 90 TRP A O 1
ATOM 706 N N . PRO A 1 91 ? 8.143 5.461 -11.192 1.00 79.62 91 PRO A N 1
ATOM 707 C CA . PRO A 1 91 ? 9.531 5.054 -11.013 1.00 79.62 91 PRO A CA 1
ATOM 708 C C . PRO A 1 91 ? 10.089 5.452 -9.632 1.00 79.62 91 PRO A C 1
ATOM 710 O O . PRO A 1 91 ? 10.323 6.626 -9.354 1.00 79.62 91 PRO A O 1
ATOM 713 N N . GLY A 1 92 ? 10.281 4.465 -8.749 1.00 75.81 92 GLY A N 1
ATOM 714 C CA . GLY A 1 92 ? 10.839 4.654 -7.402 1.00 75.81 92 GLY A CA 1
ATOM 715 C C . GLY A 1 92 ? 9.897 5.221 -6.327 1.00 75.81 92 GLY A C 1
ATOM 716 O O . GLY A 1 92 ? 10.354 5.421 -5.202 1.00 75.81 92 GLY A O 1
ATOM 717 N N . SER A 1 93 ? 8.613 5.450 -6.621 1.00 85.75 93 SER A N 1
ATOM 718 C CA . SER A 1 93 ? 7.628 5.937 -5.642 1.00 85.75 93 SER A CA 1
ATOM 719 C C . SER A 1 93 ? 6.342 5.126 -5.709 1.00 85.75 93 SER A C 1
ATOM 721 O O . SER A 1 93 ? 5.812 4.896 -6.794 1.00 85.75 93 SER A O 1
ATOM 723 N N . LEU A 1 94 ? 5.814 4.734 -4.553 1.00 92.19 94 LEU A N 1
ATOM 724 C CA . LEU A 1 94 ? 4.530 4.057 -4.443 1.00 92.19 94 LEU A CA 1
ATOM 725 C C . LEU A 1 94 ? 3.633 4.846 -3.493 1.00 92.19 94 LEU A C 1
ATOM 727 O O . LEU A 1 94 ? 4.019 5.158 -2.372 1.00 92.19 94 LEU A O 1
ATOM 731 N N . HIS A 1 95 ? 2.431 5.168 -3.943 1.00 94.00 95 HIS A N 1
ATOM 732 C CA . HIS A 1 95 ? 1.405 5.807 -3.132 1.00 94.00 95 HIS A CA 1
ATOM 733 C C . HIS A 1 95 ? 0.223 4.856 -2.994 1.00 94.00 95 HIS A C 1
ATOM 735 O O . HIS A 1 95 ? -0.164 4.214 -3.970 1.00 94.00 95 HIS A O 1
ATOM 741 N N . LEU A 1 96 ? -0.339 4.769 -1.793 1.00 94.75 96 LEU A N 1
ATOM 742 C CA . LEU A 1 96 ? -1.552 4.012 -1.508 1.00 94.75 96 LEU A CA 1
ATOM 743 C C . LEU A 1 96 ? -2.608 5.000 -1.016 1.00 94.75 96 LEU A C 1
ATOM 745 O O . LEU A 1 96 ? -2.376 5.708 -0.040 1.00 94.75 96 LEU A O 1
ATOM 749 N N . PHE A 1 97 ? -3.749 5.066 -1.685 1.00 94.25 97 PHE A N 1
ATOM 750 C CA . PHE A 1 97 ? -4.900 5.848 -1.231 1.00 94.25 97 PHE A CA 1
ATOM 751 C C . PHE A 1 97 ? -5.939 4.874 -0.713 1.00 94.25 97 PHE A C 1
ATOM 753 O O . PHE A 1 97 ? -6.295 3.946 -1.434 1.00 94.25 97 PHE A O 1
ATOM 760 N N . VAL A 1 98 ? -6.352 5.030 0.540 1.00 94.31 98 VAL A N 1
ATOM 761 C CA . VAL A 1 98 ? -7.236 4.079 1.211 1.00 94.31 98 VAL A CA 1
ATOM 762 C C . VAL A 1 98 ? -8.614 4.691 1.327 1.00 94.31 98 VAL A C 1
ATOM 764 O O . VAL A 1 98 ? -8.753 5.786 1.863 1.00 94.31 98 VAL A O 1
ATOM 767 N N . HIS A 1 99 ? -9.600 3.963 0.833 1.00 94.25 99 HIS A N 1
ATOM 768 C CA . HIS A 1 99 ? -11.006 4.320 0.795 1.00 94.25 99 HIS A CA 1
ATOM 769 C C . HIS A 1 99 ? -11.819 3.253 1.522 1.00 94.25 99 HIS A C 1
ATOM 771 O O . HIS A 1 99 ? -11.354 2.112 1.678 1.00 94.25 99 HIS A O 1
ATOM 777 N N . ASP A 1 100 ? -13.027 3.609 1.941 1.00 92.56 100 ASP A N 1
ATOM 778 C CA . ASP A 1 100 ? -14.020 2.596 2.279 1.00 92.56 100 ASP A CA 1
ATOM 779 C C . ASP A 1 100 ? -14.378 1.805 1.005 1.00 92.56 100 ASP A C 1
ATOM 781 O O . ASP A 1 100 ? -14.485 2.367 -0.085 1.00 92.56 100 ASP A O 1
ATOM 785 N N . ALA A 1 101 ? -14.476 0.478 1.099 1.00 90.75 101 ALA A N 1
ATOM 786 C CA . ALA A 1 101 ? -14.785 -0.353 -0.064 1.00 90.75 101 ALA A CA 1
ATOM 787 C C . ALA A 1 101 ? -16.249 -0.229 -0.524 1.00 90.75 101 ALA A C 1
ATOM 789 O O . ALA A 1 101 ? -16.538 -0.557 -1.675 1.00 90.75 101 ALA A O 1
ATOM 790 N N . ASP A 1 102 ? -17.153 0.237 0.343 1.00 91.50 102 ASP A N 1
ATOM 791 C CA . ASP A 1 102 ? -18.560 0.486 0.021 1.00 91.50 102 ASP A CA 1
ATOM 792 C C . ASP A 1 102 ? -18.823 1.943 -0.422 1.00 91.50 102 ASP A C 1
ATOM 794 O O . ASP A 1 102 ? -19.856 2.207 -1.046 1.00 91.50 102 ASP A O 1
ATOM 798 N N . ASP A 1 103 ? -17.896 2.872 -0.148 1.00 90.50 103 ASP A N 1
ATOM 799 C CA . ASP A 1 103 ? -17.939 4.278 -0.579 1.00 90.50 103 ASP A CA 1
ATOM 800 C C . ASP A 1 103 ? -16.560 4.760 -1.078 1.00 90.50 103 ASP A C 1
ATOM 802 O O . ASP A 1 103 ? -15.722 5.259 -0.325 1.00 90.50 103 ASP A O 1
ATOM 806 N N . GLU A 1 104 ? -16.320 4.623 -2.386 1.00 80.44 104 GLU A N 1
ATOM 807 C CA . GLU A 1 104 ? -15.046 4.996 -3.021 1.00 80.44 104 GLU A CA 1
ATOM 808 C C . GLU A 1 104 ? -14.755 6.511 -2.967 1.00 80.44 104 GLU A C 1
ATOM 810 O O . GLU A 1 104 ? -13.599 6.917 -3.119 1.00 80.44 104 GLU A O 1
ATOM 815 N N . ASP A 1 105 ? -15.760 7.359 -2.724 1.00 86.12 105 ASP A N 1
ATOM 816 C CA . ASP A 1 105 ? -15.568 8.807 -2.583 1.00 86.12 105 ASP A CA 1
ATOM 817 C C . ASP A 1 105 ? -15.051 9.183 -1.177 1.00 86.12 105 ASP A C 1
ATOM 819 O O . ASP A 1 105 ? -14.460 10.255 -0.990 1.00 86.12 105 ASP A O 1
ATOM 823 N N . GLU A 1 106 ? -15.204 8.295 -0.189 1.00 89.38 106 GLU A N 1
ATOM 824 C CA . GLU A 1 106 ? -14.707 8.481 1.173 1.00 89.38 106 GLU A CA 1
ATOM 825 C C . GLU A 1 106 ? -13.255 7.998 1.303 1.00 89.38 106 GLU A C 1
ATOM 827 O O . GLU A 1 106 ? -12.959 6.838 1.598 1.00 89.38 106 GLU A O 1
ATOM 832 N N . GLN A 1 107 ? -12.304 8.914 1.097 1.00 89.38 107 GLN A N 1
ATOM 833 C CA . GLN A 1 107 ? -10.896 8.632 1.373 1.00 89.38 107 GLN A CA 1
ATOM 834 C C . GLN A 1 107 ? -10.634 8.645 2.887 1.00 89.38 107 GLN A C 1
ATOM 836 O O . GLN A 1 107 ? -10.674 9.694 3.530 1.00 89.38 107 GLN A O 1
ATOM 841 N N . LEU A 1 108 ? -10.270 7.487 3.429 1.00 90.38 108 LEU A N 1
ATOM 842 C CA . LEU A 1 108 ? -9.950 7.288 4.839 1.00 90.38 108 LEU A CA 1
ATOM 843 C C . LEU A 1 108 ? -8.509 7.703 5.154 1.00 90.38 108 LEU A C 1
ATOM 845 O O . LEU A 1 108 ? -8.266 8.462 6.089 1.00 90.38 108 LEU A O 1
ATOM 849 N N . TYR A 1 109 ? -7.540 7.223 4.364 1.00 91.19 109 TYR A N 1
ATOM 850 C CA . TYR A 1 109 ? -6.110 7.370 4.668 1.00 91.19 109 TYR A CA 1
ATOM 851 C C . TYR A 1 109 ? -5.258 7.526 3.409 1.00 91.19 109 TYR A C 1
ATOM 853 O O . TYR A 1 109 ? -5.676 7.198 2.295 1.00 91.19 109 TYR A O 1
ATOM 861 N N . ARG A 1 110 ? -4.013 7.975 3.585 1.00 93.00 110 ARG A N 1
ATOM 862 C CA . ARG A 1 110 ? -3.010 7.984 2.515 1.00 93.00 110 ARG A CA 1
ATOM 863 C C . ARG A 1 110 ? -1.693 7.432 3.021 1.00 93.00 110 ARG A C 1
ATOM 865 O O . ARG A 1 110 ? -1.196 7.864 4.049 1.00 93.00 110 ARG A O 1
ATOM 872 N N . ALA A 1 111 ? -1.084 6.545 2.252 1.00 91.69 111 ALA A N 1
ATOM 873 C CA . ALA A 1 111 ? 0.240 6.029 2.530 1.00 91.69 111 ALA A CA 1
ATOM 874 C C . ALA A 1 111 ? 1.235 6.437 1.451 1.00 91.69 111 ALA A C 1
ATOM 876 O O . ALA A 1 111 ? 0.965 6.315 0.250 1.00 91.69 111 ALA A O 1
ATOM 877 N N . ARG A 1 112 ? 2.425 6.848 1.879 1.00 92.50 112 ARG A N 1
ATOM 878 C CA . ARG A 1 112 ? 3.580 6.975 0.995 1.00 92.50 112 ARG A CA 1
ATOM 879 C C . ARG A 1 112 ? 4.559 5.850 1.282 1.00 92.50 112 ARG A C 1
ATOM 881 O O . ARG A 1 112 ? 5.169 5.817 2.343 1.00 92.50 112 ARG A O 1
ATOM 888 N N . ALA A 1 113 ? 4.753 4.979 0.299 1.00 92.06 113 ALA A N 1
ATOM 889 C CA . ALA A 1 113 ? 5.700 3.881 0.336 1.00 92.06 113 ALA A CA 1
ATOM 890 C C . ALA A 1 113 ? 6.983 4.228 -0.439 1.00 92.06 113 ALA A C 1
ATOM 892 O O . ALA A 1 113 ? 6.960 4.639 -1.602 1.00 92.06 113 ALA A O 1
ATOM 893 N N . THR A 1 114 ? 8.135 4.028 0.199 1.00 88.62 114 THR A N 1
ATOM 894 C CA . THR A 1 114 ? 9.457 4.328 -0.357 1.00 88.62 114 THR A CA 1
ATOM 895 C C . THR A 1 114 ? 10.429 3.162 -0.190 1.00 88.62 114 THR A C 1
ATOM 897 O O . THR A 1 114 ? 10.281 2.285 0.666 1.00 88.62 114 THR A O 1
ATOM 900 N N . ARG A 1 115 ? 11.455 3.151 -1.042 1.00 85.88 115 ARG A N 1
ATOM 901 C CA . ARG A 1 115 ? 12.615 2.262 -0.941 1.00 85.88 115 ARG A CA 1
ATOM 902 C C . ARG A 1 115 ? 13.878 3.093 -0.999 1.00 85.88 115 ARG A C 1
ATOM 904 O O . ARG A 1 115 ? 13.993 3.989 -1.834 1.00 85.88 115 ARG A O 1
ATOM 911 N N . ASN A 1 116 ? 14.831 2.776 -0.131 1.00 76.25 116 ASN A N 1
ATOM 912 C CA . ASN A 1 116 ? 16.118 3.452 -0.131 1.00 76.25 116 ASN A CA 1
ATOM 913 C C . ASN A 1 116 ? 17.027 2.925 -1.260 1.00 76.25 116 ASN A C 1
ATOM 915 O O . ASN A 1 116 ? 16.795 1.871 -1.857 1.00 76.25 116 ASN A O 1
ATOM 919 N N . GLN A 1 117 ? 18.092 3.669 -1.551 1.00 73.94 117 GLN A N 1
ATOM 920 C CA . GLN A 1 117 ? 19.064 3.300 -2.582 1.00 73.94 117 GLN A CA 1
ATOM 921 C C . GLN A 1 117 ? 19.765 1.962 -2.281 1.00 73.94 117 GLN A C 1
ATOM 923 O O . GLN A 1 117 ? 20.078 1.206 -3.201 1.00 73.94 117 GLN A O 1
ATOM 928 N N . GLU A 1 118 ? 19.982 1.644 -1.003 1.00 77.38 118 GLU A N 1
ATOM 929 C CA . GLU A 1 118 ? 20.624 0.397 -0.571 1.00 77.38 118 GLU A CA 1
ATOM 930 C C . GLU A 1 118 ? 19.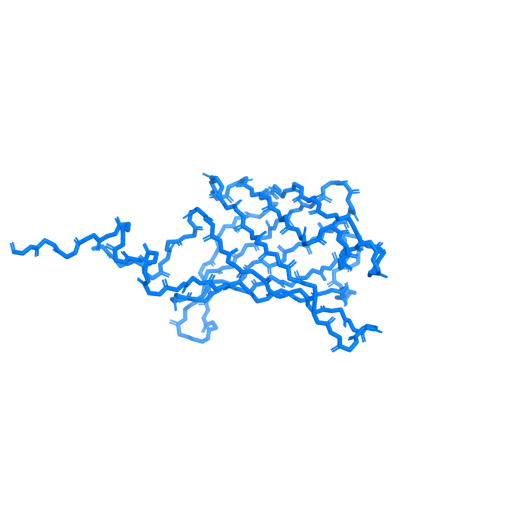829 -0.842 -0.996 1.00 77.38 118 GLU A C 1
ATOM 932 O O . GLU A 1 118 ? 20.424 -1.837 -1.414 1.00 77.38 118 GLU A O 1
ATOM 937 N N . TYR A 1 119 ? 18.491 -0.776 -0.956 1.00 80.69 119 TYR A N 1
ATOM 938 C CA . TYR A 1 119 ? 17.624 -1.842 -1.455 1.00 80.69 119 TYR A CA 1
ATOM 939 C C . TYR A 1 119 ? 17.944 -2.176 -2.914 1.00 80.69 119 TYR A C 1
ATOM 941 O O . TYR A 1 119 ? 18.169 -3.342 -3.252 1.00 80.69 119 TYR A O 1
ATOM 949 N N . TYR A 1 120 ? 17.996 -1.151 -3.768 1.00 76.31 120 TYR A N 1
ATOM 950 C CA . TYR A 1 120 ? 18.235 -1.326 -5.198 1.00 76.31 120 TYR A CA 1
ATOM 951 C C . TYR A 1 120 ? 19.650 -1.828 -5.477 1.00 76.31 120 TYR A C 1
ATOM 953 O O . TYR A 1 120 ? 19.806 -2.744 -6.277 1.00 76.31 120 TYR A O 1
ATOM 961 N N . LEU A 1 121 ? 20.661 -1.314 -4.769 1.00 77.31 121 LEU A N 1
ATOM 962 C CA . LEU A 1 121 ? 22.046 -1.784 -4.897 1.00 77.31 121 LEU A CA 1
ATOM 963 C C . LEU A 1 121 ? 22.208 -3.256 -4.496 1.00 77.31 121 LEU A C 1
ATOM 965 O O . LEU A 1 121 ? 22.987 -3.980 -5.113 1.00 77.31 121 LEU A O 1
ATOM 969 N N . ARG A 1 122 ? 21.472 -3.713 -3.475 1.00 80.25 122 ARG A N 1
ATOM 970 C CA . ARG A 1 122 ? 21.483 -5.115 -3.040 1.00 80.25 122 ARG A CA 1
ATOM 971 C C . ARG A 1 122 ? 20.750 -6.030 -4.021 1.00 80.25 122 ARG A C 1
ATOM 973 O O . ARG A 1 122 ? 21.206 -7.144 -4.261 1.00 80.25 122 ARG A O 1
ATOM 980 N N . LYS A 1 123 ? 19.594 -5.599 -4.532 1.00 77.75 123 LYS A N 1
ATOM 981 C CA . LYS A 1 123 ? 18.736 -6.413 -5.409 1.00 77.75 123 LYS A CA 1
ATOM 982 C C . LYS A 1 123 ? 19.254 -6.472 -6.847 1.00 77.75 123 LYS A C 1
ATOM 984 O O . LYS A 1 123 ? 19.145 -7.513 -7.487 1.00 77.75 123 LYS A O 1
ATOM 989 N N . TYR A 1 124 ? 19.840 -5.377 -7.322 1.00 77.62 124 TYR A N 1
ATOM 990 C CA . TYR A 1 124 ? 20.414 -5.226 -8.656 1.00 77.62 124 TYR A CA 1
ATOM 991 C C . TYR A 1 124 ? 21.859 -4.733 -8.527 1.00 77.62 124 TYR A C 1
ATOM 993 O O . TYR A 1 124 ? 22.131 -3.546 -8.730 1.00 77.62 124 TYR A O 1
ATOM 1001 N N . PRO A 1 125 ? 22.800 -5.615 -8.142 1.00 74.12 125 PRO A N 1
ATOM 1002 C CA . PRO A 1 125 ? 24.200 -5.234 -8.092 1.00 74.12 125 PRO A CA 1
ATOM 1003 C C . PRO A 1 125 ? 24.642 -4.807 -9.493 1.00 74.12 125 PRO A C 1
ATOM 1005 O O . PRO A 1 125 ? 24.392 -5.511 -10.470 1.00 74.12 125 PRO A O 1
ATOM 1008 N N . LEU A 1 126 ? 25.289 -3.645 -9.593 1.00 74.88 126 LEU A N 1
ATOM 1009 C CA . LEU A 1 126 ? 25.940 -3.229 -10.831 1.00 74.88 126 LEU A CA 1
ATOM 1010 C C . LEU A 1 126 ? 27.027 -4.267 -11.136 1.00 74.88 126 LEU A C 1
ATOM 1012 O O . LEU A 1 126 ? 28.016 -4.355 -10.403 1.00 74.88 126 LEU A O 1
ATOM 1016 N N . GLU A 1 127 ? 26.820 -5.091 -12.165 1.00 67.00 127 GLU A N 1
ATOM 1017 C CA . GLU A 1 127 ? 27.881 -5.955 -12.682 1.00 67.00 127 GLU A CA 1
ATOM 1018 C C . GLU A 1 127 ? 29.059 -5.055 -13.089 1.00 67.00 127 GLU A C 1
ATOM 1020 O O . GLU A 1 127 ? 28.872 -4.054 -13.784 1.00 67.00 127 GLU A O 1
ATOM 1025 N N . LYS A 1 128 ? 30.248 -5.353 -12.554 1.00 55.22 128 LYS A N 1
ATOM 1026 C CA . LYS A 1 128 ? 31.490 -4.635 -12.867 1.00 55.22 128 LYS A CA 1
ATOM 1027 C C . LYS A 1 128 ? 32.028 -5.022 -14.235 1.00 55.22 128 LYS A C 1
ATOM 1029 O O . LYS A 1 128 ? 31.976 -6.230 -14.551 1.00 55.22 128 LYS A O 1
#

Sequence (128 aa):
MDHAWDVLGEWQTEFELPETEDPVHGKVMFRSWTDAELQLDPVEAAIAGIPSSVPLERASEVHLTDAGGGALQWVLHAPSTNWSLQATMWPGSLHLFVHDADDEDEQLYRARATRNQEYYLRKYPLEK

Foldseek 3Di:
DQCQPVPAAKWWKFKDFPVDPGTWTWIKHDPDPFWIKTATDCVSCVVVVHDRIFIWGWPFDWDWDPPPNIWTWTWIAGPVQQWIWIWIGGRFWIKTFIARNVDNVHTGIIMTTGDDPVVCCVVPPDDD

pLDDT: mean 87.81, std 9.77, range [43.81, 96.56]